Protein AF-A0A938P3T8-F1 (afdb_monomer)

Sequence (151 aa):
MSRTEAELLAEFNAGHASEERAVLARALLAEALWEAPCACCGRTAFAAERAAGWSRFECPECHGVTWVGRHDGALAVLSGSRRRELLREARRRAWYCPEHDGTRVRVVAVESDPLDPSAAVVRYVCRRSRGWFRSARAHTGVIRVSLLAME

Foldseek 3Di:
DDDDPVVVVVVLVVPPDDPVRVVVVVVVQVVQWDWDAQPPPRDTDIWGDDPAFWTWDQDPPPRWIWIWGDDPNDIDIDTPVLLVVLQVVVVVDFDADPVDPPFTWAWPDWAADPRDSQKIKTKTWTWDDPDDDDTDTPDIDIDIDGSVVVD

Radius of gyration: 21.53 Å; Cα contacts (8 Å, |Δi|>4): 235; chains: 1; bounding box: 56×25×55 Å

Secondary structure (DSSP, 8-state):
-PPPHHHHHHHHHTT---HHHHHHHHHHHHHHEEEEE-TTT--EEEEE--SSSEEEEE-TTT--EEEEEEETTEEEEEEHHHHHHHHHHHHHS--EETTEEEEE-EEEEEEE-SS-TTEEEEEEEEEEE-STT-EEEEEEEEEEEESGGG-

Mean predicted aligned error: 11.59 Å

Structure (mmCIF, N/CA/C/O backbone):
data_AF-A0A938P3T8-F1
#
_entry.id   AF-A0A938P3T8-F1
#
loop_
_atom_site.group_PDB
_atom_site.id
_atom_site.type_symbol
_atom_site.label_atom_id
_atom_site.label_alt_id
_atom_site.label_comp_id
_atom_site.label_asym_id
_atom_site.label_entity_id
_atom_site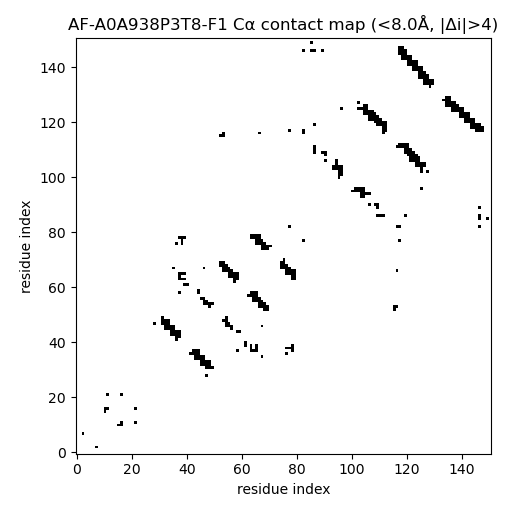.label_seq_id
_atom_site.pdbx_PDB_ins_code
_atom_site.Cartn_x
_atom_site.Cartn_y
_atom_site.Cartn_z
_atom_site.occupancy
_atom_site.B_iso_or_equiv
_atom_site.auth_seq_id
_atom_site.auth_comp_id
_atom_site.auth_asym_id
_atom_site.auth_atom_id
_atom_site.pdbx_PDB_model_num
ATOM 1 N N . MET A 1 1 ? 36.338 -12.383 0.473 1.00 39.03 1 MET A N 1
ATOM 2 C CA . MET A 1 1 ? 35.528 -11.217 0.884 1.00 39.03 1 MET A CA 1
ATOM 3 C C . MET A 1 1 ? 34.710 -10.787 -0.319 1.00 39.03 1 MET A C 1
ATOM 5 O O . MET A 1 1 ? 35.294 -10.359 -1.304 1.00 39.03 1 MET A O 1
ATOM 9 N N . SER A 1 2 ? 33.402 -11.043 -0.297 1.00 50.25 2 SER A N 1
ATOM 10 C CA . SER A 1 2 ? 32.494 -10.751 -1.409 1.00 50.25 2 SER A CA 1
ATOM 11 C C . SER A 1 2 ? 32.313 -9.242 -1.551 1.00 50.25 2 SER A C 1
ATOM 13 O O . SER A 1 2 ? 31.837 -8.598 -0.615 1.00 50.25 2 SER A O 1
ATOM 15 N N . ARG A 1 3 ? 32.685 -8.697 -2.714 1.00 51.88 3 ARG A N 1
ATOM 16 C CA . ARG A 1 3 ? 32.259 -7.356 -3.135 1.00 51.88 3 ARG A CA 1
ATOM 17 C C . ARG A 1 3 ? 30.739 -7.285 -3.073 1.00 51.88 3 ARG A C 1
ATOM 19 O O . ARG A 1 3 ? 30.057 -8.230 -3.470 1.00 51.88 3 ARG A O 1
ATOM 26 N N . THR A 1 4 ? 30.225 -6.192 -2.533 1.00 66.62 4 THR A N 1
ATOM 27 C CA . THR A 1 4 ? 28.779 -6.004 -2.380 1.00 66.62 4 THR A CA 1
ATOM 28 C C . THR A 1 4 ? 28.163 -5.634 -3.732 1.00 66.62 4 THR A C 1
ATOM 30 O O . THR A 1 4 ? 28.768 -4.892 -4.500 1.00 66.62 4 THR A O 1
ATOM 33 N N . GLU A 1 5 ? 26.959 -6.126 -4.047 1.00 54.19 5 GLU A N 1
ATOM 34 C CA . GLU A 1 5 ? 26.221 -5.788 -5.287 1.00 54.19 5 GLU A CA 1
ATOM 35 C C . GLU A 1 5 ? 26.162 -4.275 -5.561 1.00 54.19 5 GLU A C 1
ATOM 37 O O . GLU A 1 5 ? 26.148 -3.846 -6.713 1.00 54.19 5 GLU A O 1
ATOM 42 N N . ALA A 1 6 ? 26.169 -3.457 -4.504 1.00 56.00 6 ALA A N 1
ATOM 43 C CA . ALA A 1 6 ? 26.189 -2.003 -4.595 1.00 56.00 6 ALA A CA 1
ATOM 44 C C . ALA A 1 6 ? 27.474 -1.450 -5.244 1.00 56.00 6 ALA A C 1
ATOM 46 O O . ALA A 1 6 ? 27.399 -0.501 -6.022 1.00 56.00 6 ALA A O 1
ATOM 47 N N . GLU A 1 7 ? 28.637 -2.049 -4.970 1.00 59.03 7 GLU A N 1
ATOM 48 C CA . GLU A 1 7 ? 29.919 -1.654 -5.574 1.00 59.03 7 GLU A CA 1
ATOM 49 C C . GLU A 1 7 ? 29.975 -2.026 -7.059 1.00 59.03 7 GLU A C 1
ATOM 51 O O . GLU A 1 7 ? 30.479 -1.252 -7.871 1.00 59.03 7 GLU A O 1
ATOM 56 N N . LEU A 1 8 ? 29.394 -3.170 -7.433 1.00 57.62 8 LEU A N 1
ATOM 57 C CA . LEU A 1 8 ? 29.301 -3.598 -8.832 1.00 57.62 8 LEU A CA 1
ATOM 58 C C . LEU A 1 8 ? 28.360 -2.694 -9.642 1.00 57.62 8 LEU A C 1
ATOM 60 O O . LEU A 1 8 ? 28.680 -2.340 -10.777 1.00 57.62 8 LEU A O 1
ATOM 64 N N . LEU A 1 9 ? 27.244 -2.253 -9.050 1.00 55.00 9 LEU A N 1
ATOM 65 C CA . LEU A 1 9 ? 26.354 -1.266 -9.673 1.00 55.00 9 LEU A CA 1
ATOM 66 C C . LEU A 1 9 ? 27.046 0.097 -9.867 1.00 55.00 9 LEU A C 1
ATOM 68 O O . LEU A 1 9 ? 26.815 0.770 -10.871 1.00 55.00 9 LEU A O 1
ATOM 72 N N . ALA A 1 10 ? 27.897 0.509 -8.921 1.00 57.28 10 ALA A N 1
ATOM 73 C CA . ALA A 1 10 ? 28.646 1.762 -9.002 1.00 57.28 10 ALA A CA 1
ATOM 74 C C . ALA A 1 10 ? 29.762 1.717 -10.065 1.00 57.28 10 ALA A C 1
ATOM 76 O O . ALA A 1 10 ? 29.891 2.663 -10.840 1.00 57.28 10 ALA A O 1
ATOM 77 N N . GLU A 1 11 ? 30.521 0.617 -10.162 1.00 54.38 11 GLU A N 1
ATOM 78 C CA . GLU A 1 11 ? 31.550 0.426 -11.203 1.00 54.38 11 GLU A CA 1
ATOM 79 C C . GLU A 1 11 ? 30.948 0.347 -12.618 1.00 54.38 11 GLU A C 1
ATO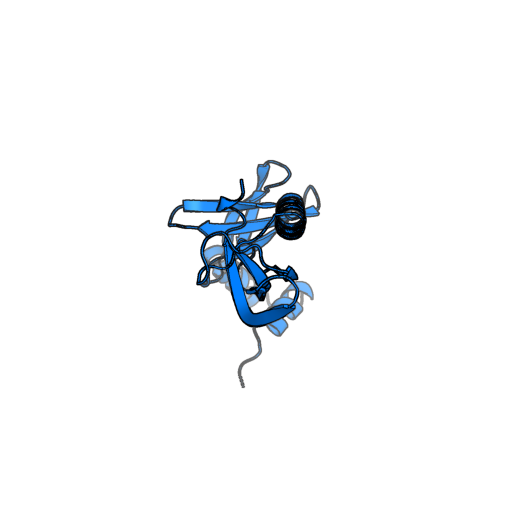M 81 O O . GLU A 1 11 ? 31.531 0.879 -13.565 1.00 54.38 11 GLU A O 1
ATOM 86 N N . PHE A 1 12 ? 29.763 -0.257 -12.767 1.00 51.94 12 PHE A N 1
ATOM 87 C CA . PHE A 1 12 ? 29.026 -0.294 -14.035 1.00 51.94 12 PHE A CA 1
ATOM 88 C C . PHE A 1 12 ? 28.609 1.110 -14.498 1.00 51.94 12 PHE A C 1
ATOM 90 O O . 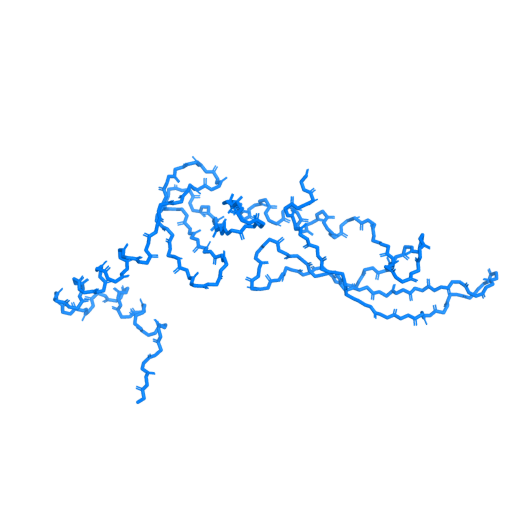PHE A 1 12 ? 28.816 1.468 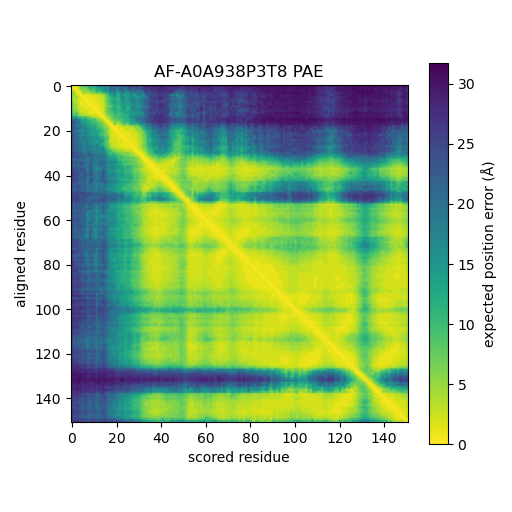-15.657 1.00 51.94 12 PHE A O 1
ATOM 97 N N . ASN A 1 13 ? 28.109 1.940 -13.578 1.00 53.22 13 ASN A N 1
ATOM 98 C CA . ASN A 1 13 ? 27.767 3.335 -13.866 1.00 53.22 13 ASN A CA 1
ATOM 99 C C . ASN A 1 13 ? 29.007 4.219 -14.115 1.00 53.22 13 ASN A C 1
ATOM 101 O O . ASN A 1 13 ? 28.897 5.244 -14.784 1.00 53.22 13 ASN A O 1
ATOM 105 N N . ALA A 1 14 ? 30.184 3.822 -13.614 1.00 57.25 14 ALA A N 1
ATOM 106 C CA . ALA A 1 14 ? 31.458 4.524 -13.800 1.00 57.25 14 ALA A CA 1
ATOM 107 C C . ALA A 1 14 ? 32.213 4.144 -15.096 1.00 57.25 14 ALA A C 1
ATOM 109 O O . ALA A 1 14 ? 33.287 4.684 -15.365 1.00 57.25 14 ALA A O 1
ATOM 110 N N . GLY A 1 15 ? 31.683 3.231 -15.920 1.00 49.28 15 GLY A N 1
ATOM 111 C CA . GLY A 1 15 ? 32.189 2.968 -17.275 1.00 49.28 15 GLY A CA 1
ATOM 112 C C . GLY A 1 15 ? 33.572 2.303 -17.367 1.00 49.28 15 GLY A C 1
ATOM 113 O O . GLY A 1 15 ? 34.219 2.420 -18.400 1.00 49.28 15 GLY A O 1
ATOM 114 N N . HIS A 1 16 ? 34.045 1.624 -16.314 1.00 50.88 16 HIS A N 1
ATOM 115 C CA . HIS A 1 16 ? 35.398 1.030 -16.253 1.00 50.88 16 HIS A CA 1
ATOM 116 C C . HIS A 1 16 ? 35.429 -0.511 -16.357 1.00 50.88 16 HIS A C 1
ATOM 118 O O . HIS A 1 16 ? 36.430 -1.146 -16.020 1.00 50.88 16 HIS A O 1
ATOM 124 N N . ALA A 1 17 ? 34.352 -1.152 -16.818 1.00 54.84 17 ALA A N 1
ATOM 125 C CA . ALA A 1 17 ? 34.339 -2.602 -17.023 1.00 54.84 17 ALA A CA 1
ATOM 126 C C . ALA A 1 17 ? 35.006 -2.985 -18.359 1.00 54.84 17 ALA A C 1
ATOM 128 O O . ALA A 1 17 ? 34.687 -2.406 -19.395 1.00 54.84 17 ALA A O 1
ATOM 129 N N . SER A 1 18 ? 35.896 -3.989 -18.347 1.00 66.19 18 SER A N 1
ATOM 130 C CA . SER A 1 18 ? 36.387 -4.624 -19.579 1.00 66.19 18 SER A CA 1
ATOM 131 C C . SER A 1 18 ? 35.209 -5.135 -20.413 1.00 66.19 18 SER A C 1
ATOM 133 O O . SER A 1 18 ? 34.194 -5.558 -19.859 1.00 66.19 18 SER A O 1
ATOM 135 N N . GLU A 1 19 ? 35.333 -5.101 -21.738 1.00 61.19 19 GLU A N 1
ATOM 136 C CA . GLU A 1 19 ? 34.243 -5.399 -22.678 1.00 61.19 19 GLU A CA 1
ATOM 137 C C . GLU A 1 19 ? 33.564 -6.753 -22.392 1.00 61.19 19 GLU A C 1
ATOM 139 O O . GLU A 1 19 ? 32.340 -6.826 -22.332 1.00 61.19 19 GLU A O 1
ATOM 144 N N . GLU A 1 20 ? 34.330 -7.792 -22.045 1.00 54.25 20 GLU A N 1
ATOM 145 C CA . GLU A 1 20 ? 33.795 -9.100 -21.626 1.00 54.25 20 GLU A CA 1
ATOM 146 C C . GLU A 1 20 ? 32.992 -9.056 -20.316 1.00 54.25 20 GLU A C 1
ATOM 148 O O . GLU A 1 20 ? 31.966 -9.726 -20.194 1.00 54.25 20 GLU A O 1
ATOM 153 N N . ARG A 1 21 ? 33.404 -8.246 -19.330 1.00 58.19 21 ARG A N 1
ATOM 154 C CA . ARG A 1 21 ? 32.642 -8.061 -18.082 1.00 58.19 21 ARG A CA 1
ATOM 155 C C . ARG A 1 21 ? 31.377 -7.254 -18.321 1.00 58.19 21 ARG A C 1
ATOM 157 O O . ARG A 1 21 ? 30.363 -7.542 -17.696 1.00 58.19 21 ARG A O 1
ATOM 164 N N . ALA A 1 22 ? 31.416 -6.280 -19.228 1.00 56.69 22 ALA A N 1
ATOM 165 C CA . ALA A 1 22 ? 30.232 -5.539 -19.639 1.00 56.69 22 ALA A CA 1
ATOM 166 C C . ALA A 1 22 ? 29.241 -6.442 -20.390 1.00 56.69 22 ALA A C 1
ATOM 168 O O . ALA A 1 22 ? 28.041 -6.339 -20.156 1.00 56.69 22 ALA A O 1
ATOM 169 N N . VAL A 1 23 ? 29.722 -7.357 -21.237 1.00 62.78 23 VAL A N 1
ATOM 170 C CA . VAL A 1 23 ? 28.889 -8.345 -21.942 1.00 62.78 23 VAL A CA 1
ATOM 171 C C . VAL A 1 23 ? 28.281 -9.356 -20.969 1.00 62.78 23 VAL A C 1
ATOM 173 O O . VAL A 1 23 ? 27.074 -9.574 -21.014 1.00 62.78 23 VAL A O 1
ATOM 176 N N . LEU A 1 24 ? 29.065 -9.913 -20.041 1.00 59.25 24 LEU A N 1
ATOM 177 C CA . LEU A 1 24 ? 28.552 -10.844 -19.031 1.00 59.25 24 LEU A CA 1
ATOM 178 C C . LEU A 1 24 ? 27.576 -10.154 -18.065 1.00 59.25 24 LEU A C 1
ATOM 180 O O . LEU A 1 24 ? 26.522 -10.702 -17.765 1.00 59.25 24 LEU A O 1
ATOM 184 N N . ALA A 1 25 ? 27.877 -8.928 -17.625 1.00 58.25 25 ALA A N 1
ATOM 185 C CA . ALA A 1 25 ? 26.961 -8.134 -16.809 1.00 58.25 25 ALA A CA 1
ATOM 186 C C . ALA A 1 25 ? 25.672 -7.798 -17.571 1.00 58.25 25 ALA A C 1
ATOM 188 O O . ALA A 1 25 ? 24.600 -7.866 -16.986 1.00 58.25 25 ALA A O 1
ATOM 189 N N . ARG A 1 26 ? 25.748 -7.490 -18.874 1.00 57.94 26 ARG A N 1
ATOM 190 C CA . ARG A 1 26 ? 24.568 -7.294 -19.731 1.00 57.94 26 ARG A CA 1
ATOM 191 C C . ARG A 1 26 ? 23.755 -8.571 -19.894 1.00 57.94 26 ARG A C 1
ATOM 193 O O . ARG A 1 26 ? 22.540 -8.475 -19.869 1.00 57.94 26 ARG A O 1
ATOM 200 N N . ALA A 1 27 ? 24.392 -9.731 -20.038 1.00 55.97 27 ALA A N 1
ATOM 201 C CA . ALA A 1 27 ? 23.700 -11.015 -20.144 1.00 55.97 27 ALA A CA 1
ATOM 202 C C . ALA A 1 27 ? 22.989 -11.380 -18.830 1.00 55.97 27 ALA A C 1
ATOM 204 O O . ALA A 1 27 ? 21.804 -11.693 -18.840 1.00 55.97 27 ALA A O 1
ATOM 205 N N . LEU A 1 28 ? 23.673 -11.229 -17.692 1.00 59.31 28 LEU A N 1
ATOM 206 C CA . LEU A 1 28 ? 23.093 -11.459 -16.364 1.00 59.31 28 LEU A CA 1
ATOM 207 C C . LEU A 1 28 ? 21.994 -10.442 -16.024 1.00 59.31 28 LEU A C 1
ATOM 209 O O . LEU A 1 28 ? 20.992 -10.797 -15.412 1.00 59.31 28 LEU A O 1
ATOM 213 N N . LEU A 1 29 ? 22.151 -9.182 -16.443 1.00 60.44 29 LEU A N 1
ATOM 214 C CA . LEU A 1 29 ? 21.089 -8.182 -16.349 1.00 60.44 29 LEU A CA 1
ATOM 215 C C . LEU A 1 29 ? 19.928 -8.537 -17.276 1.00 60.44 29 LEU A C 1
ATOM 217 O O . LEU A 1 29 ? 18.796 -8.445 -16.841 1.00 60.44 29 LEU A O 1
ATOM 221 N N . ALA A 1 30 ? 20.166 -8.968 -18.513 1.00 56.75 30 ALA A N 1
ATOM 222 C CA . ALA A 1 30 ? 19.103 -9.326 -19.451 1.00 56.75 30 ALA A CA 1
ATOM 223 C C . ALA A 1 30 ? 18.251 -10.503 -18.949 1.00 56.75 30 ALA A C 1
ATOM 225 O O . ALA A 1 30 ? 17.040 -10.473 -19.121 1.00 56.75 30 ALA A O 1
ATOM 226 N N . GLU A 1 31 ? 18.852 -11.489 -18.277 1.00 55.28 31 GLU A N 1
ATOM 227 C CA . GLU A 1 31 ? 18.108 -12.574 -17.620 1.00 55.28 31 GLU A CA 1
ATOM 228 C C . GLU A 1 31 ? 17.345 -12.110 -16.368 1.00 55.28 31 GLU A C 1
ATOM 230 O O . GLU A 1 31 ? 16.338 -12.709 -16.002 1.00 55.28 31 GLU A O 1
ATOM 235 N N . ALA A 1 32 ? 17.796 -11.030 -15.724 1.00 63.28 32 ALA A N 1
ATOM 236 C CA . ALA A 1 32 ? 17.153 -10.439 -14.554 1.00 63.28 32 ALA A CA 1
ATOM 237 C C . ALA A 1 32 ? 16.195 -9.284 -14.895 1.00 63.28 32 ALA A C 1
ATOM 239 O O . ALA A 1 32 ? 15.546 -8.749 -13.999 1.00 63.28 32 ALA A O 1
ATOM 240 N N . LEU A 1 33 ? 16.122 -8.844 -16.153 1.00 68.94 33 LEU A N 1
ATOM 241 C CA . LEU A 1 33 ? 15.313 -7.713 -16.593 1.00 68.94 33 LEU A CA 1
ATOM 242 C C . LEU A 1 33 ? 14.066 -8.223 -17.303 1.00 68.94 33 LEU A C 1
ATOM 244 O O . LEU A 1 33 ? 14.128 -9.060 -18.196 1.00 68.94 33 LEU A O 1
ATOM 248 N N . TRP A 1 34 ? 12.925 -7.650 -16.956 1.00 71.12 34 TRP A N 1
ATOM 249 C CA . TRP A 1 34 ? 11.663 -7.924 -17.622 1.00 71.12 34 TRP A CA 1
ATOM 250 C C . TRP A 1 34 ? 10.966 -6.621 -17.984 1.00 71.12 34 TRP A C 1
ATOM 252 O O . TRP A 1 34 ? 11.182 -5.569 -17.377 1.00 71.12 34 TRP A O 1
ATOM 262 N N . GLU A 1 35 ? 10.141 -6.691 -19.018 1.00 76.69 35 GLU A N 1
ATOM 263 C CA . GLU A 1 35 ? 9.385 -5.554 -19.517 1.00 76.69 35 GLU A CA 1
ATOM 264 C C . GLU A 1 35 ? 8.168 -5.279 -18.636 1.00 76.69 35 GLU A C 1
ATOM 266 O O . GLU A 1 35 ? 7.284 -6.122 -18.484 1.00 76.69 35 GLU A O 1
ATOM 271 N N . ALA A 1 36 ? 8.104 -4.071 -18.082 1.00 78.75 36 ALA A N 1
ATOM 272 C CA . ALA A 1 36 ? 7.007 -3.637 -17.236 1.00 78.75 36 ALA A CA 1
ATOM 273 C C . ALA A 1 36 ? 6.466 -2.269 -17.689 1.00 78.75 36 ALA A C 1
ATOM 275 O O . ALA A 1 36 ? 7.243 -1.373 -18.035 1.00 78.75 36 ALA A O 1
ATOM 276 N N . PRO A 1 37 ? 5.138 -2.054 -17.677 1.00 85.38 37 PRO A N 1
ATOM 277 C CA . PRO A 1 37 ? 4.567 -0.770 -18.059 1.00 85.38 37 PRO A CA 1
ATOM 278 C C . PRO A 1 37 ? 4.829 0.290 -16.982 1.00 85.38 37 PRO A C 1
ATOM 280 O O . PRO A 1 37 ? 4.668 0.054 -15.783 1.00 85.38 37 PRO A O 1
ATOM 283 N N . CYS A 1 38 ? 5.181 1.504 -17.402 1.00 88.00 38 CYS A N 1
ATOM 284 C CA . CYS A 1 38 ? 5.201 2.666 -16.524 1.00 88.00 38 CYS A CA 1
ATOM 285 C C . CYS A 1 38 ? 3.778 2.994 -16.061 1.00 88.00 38 CYS A C 1
ATOM 287 O O . CYS A 1 38 ? 2.913 3.313 -16.875 1.00 88.00 38 CYS A O 1
ATOM 289 N N . ALA A 1 39 ? 3.555 3.039 -14.748 1.00 90.38 39 ALA A N 1
ATOM 290 C CA . ALA A 1 39 ? 2.246 3.365 -14.182 1.00 90.38 39 ALA A CA 1
ATOM 291 C C . ALA A 1 39 ? 1.797 4.817 -14.439 1.00 90.38 39 ALA A C 1
ATOM 293 O O . ALA A 1 39 ? 0.642 5.155 -14.201 1.00 90.38 39 ALA A O 1
ATOM 294 N N . CYS A 1 40 ? 2.710 5.698 -14.864 1.00 88.00 40 CYS A N 1
ATOM 295 C CA . CYS A 1 40 ? 2.405 7.102 -15.142 1.00 88.00 40 CYS A CA 1
ATOM 296 C C . CYS A 1 40 ? 2.034 7.358 -16.608 1.00 88.00 40 CYS A C 1
ATOM 298 O O . CYS A 1 40 ? 1.114 8.127 -16.860 1.00 88.00 40 CYS A O 1
ATOM 300 N N . CYS A 1 41 ? 2.755 6.764 -17.566 1.00 89.44 41 CYS A N 1
ATOM 301 C CA . CYS A 1 41 ? 2.572 7.059 -18.995 1.00 89.44 41 CYS A CA 1
ATOM 302 C C . CYS A 1 41 ? 2.293 5.832 -19.874 1.00 89.44 41 CYS A C 1
ATOM 304 O O . CYS A 1 41 ? 2.184 5.975 -21.087 1.00 89.44 41 CYS A O 1
ATOM 306 N N . GLY A 1 42 ? 2.216 4.629 -19.298 1.00 86.19 42 GLY A N 1
ATOM 307 C CA . GLY A 1 42 ? 1.924 3.383 -20.013 1.00 86.19 42 GLY A CA 1
ATOM 308 C C . GLY A 1 42 ? 3.071 2.826 -20.859 1.00 86.19 42 GLY A C 1
ATOM 309 O O . GLY A 1 42 ? 3.013 1.667 -21.254 1.00 86.19 42 GLY A O 1
ATOM 310 N N . ARG A 1 43 ? 4.132 3.604 -21.113 1.00 85.31 43 ARG A N 1
ATOM 311 C CA . ARG A 1 43 ? 5.303 3.131 -21.865 1.00 85.31 43 ARG A CA 1
ATOM 312 C C . ARG A 1 43 ? 6.050 2.045 -21.107 1.00 85.31 43 ARG A C 1
ATOM 314 O O . ARG A 1 43 ? 6.270 2.165 -19.902 1.00 85.31 43 ARG A O 1
ATOM 321 N N . THR A 1 44 ? 6.456 1.015 -21.832 1.00 79.06 44 THR A N 1
ATOM 322 C CA . THR A 1 44 ? 7.230 -0.100 -21.298 1.00 79.06 44 THR A CA 1
ATOM 323 C C . THR A 1 44 ? 8.641 0.355 -2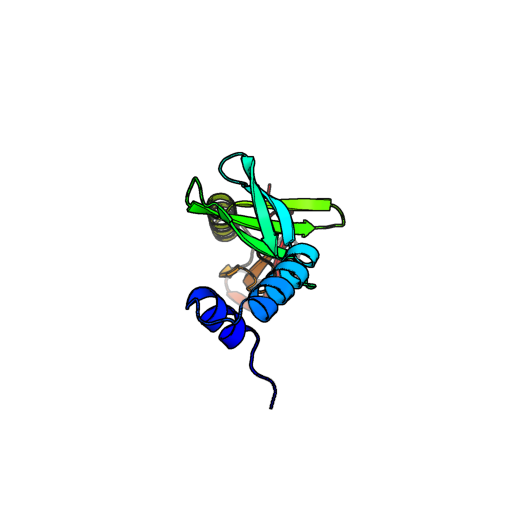0.942 1.00 79.06 44 THR A C 1
ATOM 325 O O . THR A 1 44 ? 9.274 1.100 -21.689 1.00 79.06 44 THR A O 1
ATOM 328 N N . ALA A 1 45 ? 9.132 -0.088 -19.793 1.00 71.81 45 ALA A N 1
ATOM 329 C CA . ALA A 1 45 ? 10.523 0.038 -19.394 1.00 71.81 45 ALA A CA 1
ATOM 330 C C . ALA A 1 45 ? 10.997 -1.295 -18.810 1.00 71.81 45 ALA A C 1
ATOM 332 O O . ALA A 1 45 ? 10.191 -2.119 -18.379 1.00 71.81 45 ALA A O 1
ATOM 333 N N . PHE A 1 46 ? 12.309 -1.500 -18.780 1.00 69.25 46 PHE A N 1
ATOM 334 C CA . PHE A 1 46 ? 12.882 -2.692 -18.168 1.00 69.25 46 PHE A CA 1
ATOM 335 C C . PHE A 1 46 ? 12.981 -2.511 -16.652 1.00 69.25 46 PHE A C 1
ATOM 337 O O . PHE A 1 46 ? 13.559 -1.537 -16.163 1.00 69.25 46 PHE A O 1
ATOM 344 N N . ALA A 1 47 ? 12.418 -3.457 -15.908 1.00 68.81 47 ALA A N 1
ATOM 345 C CA . ALA A 1 47 ? 12.542 -3.557 -14.464 1.00 68.81 47 ALA A CA 1
ATOM 346 C C . ALA A 1 47 ? 13.430 -4.756 -14.123 1.00 68.81 47 ALA A C 1
ATOM 348 O O . ALA A 1 47 ? 13.277 -5.824 -14.705 1.00 68.81 47 ALA A O 1
ATOM 349 N N . ALA A 1 48 ? 14.354 -4.596 -13.174 1.00 66.19 48 ALA A N 1
ATOM 350 C CA . ALA A 1 48 ? 15.132 -5.725 -12.673 1.00 66.19 48 ALA A CA 1
ATOM 351 C C . ALA A 1 48 ? 14.273 -6.516 -11.683 1.00 66.19 48 ALA A C 1
ATOM 353 O O . ALA A 1 48 ? 13.857 -5.966 -10.659 1.00 66.19 48 ALA A O 1
ATOM 354 N N . GLU A 1 49 ? 13.977 -7.777 -11.980 1.00 61.06 49 GLU A N 1
ATOM 355 C CA . GLU A 1 49 ? 13.370 -8.715 -11.047 1.00 61.06 49 GLU A CA 1
ATOM 356 C C . GLU A 1 49 ? 14.342 -8.930 -9.888 1.00 61.06 49 GLU A C 1
ATOM 358 O O . GLU A 1 49 ? 15.423 -9.496 -10.035 1.00 61.06 49 GLU A O 1
ATOM 363 N N . ARG A 1 50 ? 13.968 -8.452 -8.700 1.00 56.69 50 ARG A N 1
ATOM 364 C CA . ARG A 1 50 ? 14.557 -8.989 -7.477 1.00 56.69 50 ARG A CA 1
ATOM 365 C C . ARG A 1 50 ? 13.730 -10.197 -7.089 1.00 56.69 50 ARG A C 1
ATOM 367 O O . ARG A 1 50 ? 12.506 -10.111 -7.082 1.00 56.69 50 ARG A O 1
ATOM 374 N N . ALA A 1 51 ? 14.395 -11.261 -6.654 1.00 52.75 51 ALA A N 1
ATOM 375 C CA . ALA A 1 51 ? 13.799 -12.498 -6.140 1.00 52.75 51 ALA A CA 1
ATOM 376 C C . ALA A 1 51 ? 12.836 -12.320 -4.932 1.00 52.75 51 ALA A C 1
ATOM 378 O O . ALA A 1 51 ? 12.419 -13.300 -4.323 1.00 52.75 51 ALA A O 1
ATOM 379 N N . ALA A 1 52 ? 12.472 -11.087 -4.560 1.00 56.09 52 ALA A N 1
ATOM 380 C CA . ALA A 1 52 ? 11.600 -10.753 -3.445 1.00 56.09 52 ALA A CA 1
ATOM 381 C C . ALA A 1 52 ? 10.573 -9.667 -3.834 1.00 56.09 52 ALA A C 1
ATOM 383 O O . ALA A 1 52 ? 10.715 -8.492 -3.499 1.00 56.09 52 ALA A O 1
ATOM 384 N N . GLY A 1 53 ? 9.505 -10.080 -4.520 1.00 74.25 53 GLY A N 1
ATOM 385 C CA . GLY A 1 53 ? 8.194 -9.419 -4.482 1.00 74.25 53 GLY A CA 1
ATOM 386 C C . GLY A 1 53 ? 7.990 -8.220 -5.410 1.00 74.25 53 GLY A C 1
ATOM 387 O O . GLY A 1 53 ? 7.098 -8.270 -6.255 1.00 74.25 53 GLY A O 1
ATOM 388 N N . TRP A 1 54 ? 8.774 -7.150 -5.246 1.00 83.25 54 TRP A N 1
ATOM 389 C CA . TRP A 1 54 ? 8.560 -5.875 -5.939 1.00 83.25 54 TRP A CA 1
ATOM 390 C C . TRP A 1 54 ? 9.847 -5.277 -6.511 1.00 83.25 54 TRP A C 1
ATOM 392 O O . TRP A 1 54 ? 10.856 -5.114 -5.824 1.00 83.25 54 TRP A O 1
ATOM 402 N N . SER A 1 55 ? 9.756 -4.829 -7.756 1.00 84.25 55 SER A N 1
ATOM 403 C CA . SER A 1 55 ? 10.781 -4.094 -8.487 1.00 84.25 55 SER A CA 1
ATOM 404 C C . SER A 1 55 ? 10.405 -2.621 -8.584 1.00 84.25 55 SER A C 1
ATOM 406 O O . SER A 1 55 ? 9.263 -2.274 -8.874 1.00 84.25 55 SER A O 1
ATOM 408 N N . ARG A 1 56 ? 11.373 -1.730 -8.358 1.00 86.56 56 ARG A N 1
ATOM 409 C CA . ARG A 1 56 ? 11.210 -0.279 -8.518 1.00 86.56 56 ARG A CA 1
ATOM 410 C C . ARG A 1 56 ? 12.037 0.188 -9.704 1.00 86.56 56 ARG A C 1
ATOM 412 O O . ARG A 1 56 ? 13.238 -0.059 -9.727 1.00 86.56 56 ARG A O 1
ATOM 419 N N . PHE A 1 57 ? 11.433 0.957 -10.601 1.00 85.62 57 PHE A N 1
ATOM 420 C CA . PHE A 1 57 ? 12.160 1.671 -11.645 1.00 85.62 57 PHE A CA 1
ATOM 421 C C . PHE A 1 57 ? 11.664 3.112 -11.780 1.00 85.62 57 PHE A C 1
ATOM 423 O O . PHE A 1 57 ? 10.567 3.468 -11.341 1.00 85.62 57 PHE A O 1
ATOM 430 N N . GLU A 1 58 ? 12.503 3.957 -12.365 1.00 87.31 58 GLU A N 1
ATOM 431 C CA . GLU A 1 58 ? 12.138 5.305 -12.782 1.00 87.31 58 GLU A CA 1
ATOM 432 C C . GLU A 1 58 ? 12.005 5.313 -14.302 1.00 87.31 58 GLU A C 1
ATOM 434 O O . GLU A 1 58 ? 12.897 4.849 -15.008 1.00 87.31 58 GLU A O 1
ATOM 439 N N . CYS A 1 59 ? 10.864 5.774 -14.811 1.00 85.31 59 CYS A N 1
ATOM 440 C CA . CYS A 1 59 ? 10.635 5.822 -16.248 1.00 85.31 59 CYS A CA 1
ATOM 441 C C . CYS A 1 59 ? 11.564 6.866 -16.889 1.00 85.31 59 CYS A C 1
ATOM 443 O O . CYS A 1 59 ? 11.498 8.025 -16.480 1.00 85.31 59 CYS A O 1
ATOM 445 N N . PRO A 1 60 ? 12.362 6.514 -17.912 1.00 84.25 60 PRO A N 1
ATOM 446 C CA . PRO A 1 60 ? 13.286 7.459 -18.547 1.00 84.25 60 PRO A CA 1
ATOM 447 C C . PRO A 1 60 ? 12.566 8.607 -19.267 1.00 84.25 60 PRO A C 1
ATOM 449 O O . PRO A 1 60 ? 13.142 9.665 -19.471 1.00 84.25 60 PRO A O 1
ATOM 452 N N . GLU A 1 61 ? 11.300 8.407 -19.627 1.00 86.88 61 GLU A N 1
ATOM 453 C CA . GLU A 1 61 ? 10.542 9.358 -20.434 1.00 86.88 61 GLU A CA 1
ATOM 454 C C . GLU A 1 61 ? 9.796 10.413 -19.614 1.00 86.88 61 GLU A C 1
ATOM 456 O O . GLU A 1 61 ? 9.678 11.565 -20.018 1.00 86.88 61 GLU A O 1
ATOM 461 N N . CYS A 1 62 ? 9.206 10.010 -18.486 1.00 89.38 62 CYS A N 1
ATOM 462 C CA . CYS A 1 62 ? 8.391 10.902 -17.656 1.00 89.38 62 CYS A CA 1
ATOM 463 C C . CYS A 1 62 ? 8.934 11.060 -16.234 1.00 89.38 62 CYS A C 1
ATOM 465 O O . CYS A 1 62 ? 8.271 11.682 -15.404 1.00 89.38 62 CYS A O 1
ATOM 467 N N . HIS A 1 63 ? 10.076 10.435 -15.924 1.00 89.06 63 HIS A N 1
ATOM 468 C CA . HIS A 1 63 ? 10.713 10.412 -14.600 1.00 89.06 63 HIS A CA 1
ATOM 469 C C . HIS A 1 63 ? 9.785 9.922 -13.472 1.00 89.06 63 HIS A C 1
ATOM 471 O O . HIS A 1 63 ? 9.975 10.177 -12.281 1.00 89.06 63 HIS A O 1
ATOM 477 N N . GLY A 1 64 ? 8.730 9.198 -13.852 1.00 89.19 64 GLY A N 1
ATOM 478 C CA . GLY A 1 64 ? 7.747 8.640 -12.941 1.00 89.19 64 GLY A CA 1
ATOM 479 C C . GLY A 1 64 ? 8.293 7.382 -12.283 1.00 89.19 64 GLY A C 1
ATOM 480 O O . GLY A 1 64 ? 8.680 6.435 -12.968 1.00 89.19 64 GLY A O 1
ATOM 481 N N . VAL A 1 65 ? 8.282 7.347 -10.952 1.00 90.19 65 VAL A N 1
ATOM 482 C CA . VAL A 1 65 ? 8.646 6.139 -10.204 1.00 90.19 65 VAL A CA 1
ATOM 483 C C . VAL A 1 65 ? 7.492 5.144 -10.255 1.00 90.19 65 VAL A C 1
ATOM 485 O O . VAL A 1 65 ? 6.363 5.479 -9.882 1.00 90.19 65 VAL A O 1
ATOM 488 N N . THR A 1 66 ? 7.799 3.922 -10.675 1.00 90.44 66 THR A N 1
ATOM 489 C CA . THR A 1 66 ? 6.864 2.802 -10.766 1.00 90.44 66 THR A CA 1
ATOM 490 C C . THR A 1 66 ? 7.385 1.634 -9.934 1.00 90.44 66 THR A C 1
ATOM 492 O O . THR A 1 66 ? 8.577 1.325 -9.956 1.00 90.44 66 THR A O 1
ATOM 495 N N . TRP A 1 67 ? 6.484 1.003 -9.186 1.00 90.31 67 TRP A N 1
ATOM 496 C CA . TRP A 1 67 ? 6.710 -0.274 -8.526 1.00 90.31 67 TRP A CA 1
ATOM 497 C C . TRP A 1 67 ? 5.898 -1.325 -9.255 1.00 90.31 67 TRP A C 1
ATOM 499 O O . TRP A 1 67 ? 4.714 -1.111 -9.516 1.00 90.31 67 TRP A O 1
ATOM 509 N N . VAL A 1 68 ? 6.526 -2.447 -9.571 1.00 87.19 68 VAL A N 1
ATOM 510 C CA . VAL A 1 68 ? 5.853 -3.570 -10.209 1.00 87.19 68 VAL A CA 1
ATOM 511 C C . VAL A 1 68 ? 6.235 -4.845 -9.498 1.00 87.19 68 VAL A C 1
ATOM 513 O O . VAL A 1 68 ? 7.393 -5.041 -9.148 1.00 87.19 68 VAL A O 1
ATOM 516 N N . GLY A 1 69 ? 5.255 -5.686 -9.235 1.00 84.38 69 GLY A N 1
ATOM 517 C CA . GLY A 1 69 ? 5.449 -6.909 -8.482 1.00 84.38 69 GLY A CA 1
ATOM 518 C C . GLY A 1 6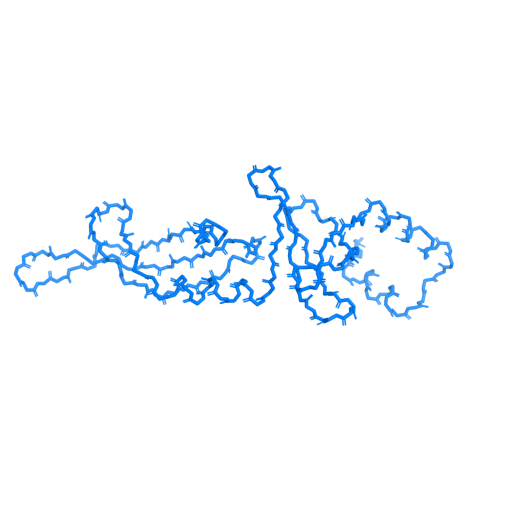9 ? 4.276 -7.845 -8.665 1.00 84.38 69 GLY A C 1
ATOM 519 O O . GLY A 1 69 ? 3.396 -7.603 -9.495 1.00 84.38 69 GLY A O 1
ATOM 520 N N . ARG A 1 70 ? 4.252 -8.913 -7.873 1.00 80.25 70 ARG A N 1
ATOM 521 C CA . ARG A 1 70 ? 3.080 -9.784 -7.784 1.00 80.25 70 ARG A CA 1
ATOM 522 C C . ARG A 1 70 ? 2.336 -9.536 -6.478 1.00 80.25 70 ARG A C 1
ATOM 524 O O . ARG A 1 70 ? 2.942 -9.551 -5.411 1.00 80.25 70 ARG A O 1
ATOM 531 N N . HIS A 1 71 ? 1.024 -9.352 -6.571 1.00 78.62 71 HIS A N 1
ATOM 532 C CA . HIS A 1 71 ? 0.107 -9.285 -5.434 1.00 78.62 71 HIS A CA 1
ATOM 533 C C . HIS A 1 71 ? -0.991 -10.326 -5.653 1.00 78.62 71 HIS A C 1
ATOM 535 O O . HIS A 1 71 ? -1.597 -10.349 -6.721 1.00 78.62 71 HIS A O 1
ATOM 541 N N . ASP A 1 72 ? -1.180 -11.242 -4.700 1.00 79.00 72 ASP A N 1
ATOM 542 C CA . ASP A 1 72 ? -2.131 -12.364 -4.800 1.00 79.00 72 ASP A CA 1
ATOM 543 C C . ASP A 1 72 ? -2.035 -13.163 -6.118 1.00 79.00 72 ASP A C 1
ATOM 545 O O . ASP A 1 72 ? -3.023 -13.614 -6.691 1.00 79.00 72 ASP A O 1
ATOM 549 N N . GLY A 1 73 ? -0.810 -13.334 -6.628 1.00 76.88 73 GLY A N 1
ATOM 550 C CA . GLY A 1 73 ? -0.530 -14.063 -7.869 1.00 76.88 73 GLY A CA 1
ATOM 551 C C . GLY A 1 73 ? -0.731 -13.261 -9.161 1.00 76.88 73 GLY A C 1
ATOM 552 O O . GLY A 1 73 ? -0.278 -13.715 -10.212 1.00 76.88 73 GLY A O 1
ATOM 553 N N . ALA A 1 74 ? -1.320 -12.065 -9.096 1.00 80.56 74 ALA A N 1
ATOM 554 C CA . ALA A 1 74 ? -1.501 -11.171 -10.236 1.00 80.56 74 ALA A CA 1
ATOM 555 C C . ALA A 1 74 ? -0.366 -10.144 -10.348 1.00 80.56 74 ALA A C 1
ATOM 557 O O . ALA A 1 74 ? 0.227 -9.735 -9.347 1.00 80.56 74 ALA A O 1
ATOM 558 N N . LEU A 1 75 ? -0.076 -9.703 -11.577 1.00 81.00 75 LEU A N 1
ATOM 559 C CA . LEU A 1 75 ? 0.821 -8.574 -11.816 1.00 81.00 75 LEU A CA 1
ATOM 560 C C . LEU A 1 75 ? 0.177 -7.300 -11.259 1.00 81.00 75 LEU A C 1
ATOM 562 O O . LEU A 1 75 ? -0.914 -6.921 -11.678 1.00 81.00 75 LEU A O 1
ATOM 566 N N . ALA A 1 76 ? 0.868 -6.630 -10.345 1.00 86.38 76 ALA A N 1
ATOM 567 C CA . ALA A 1 76 ? 0.433 -5.378 -9.753 1.00 86.38 76 ALA A CA 1
ATOM 568 C C . ALA A 1 76 ? 1.401 -4.258 -10.135 1.00 86.38 76 ALA A C 1
ATOM 570 O O . ALA A 1 76 ? 2.620 -4.404 -10.022 1.00 86.38 76 ALA A O 1
ATOM 571 N N . VAL A 1 77 ? 0.847 -3.129 -10.575 1.00 88.81 77 VAL A N 1
ATOM 572 C CA . VAL A 1 77 ? 1.599 -1.945 -10.996 1.00 88.81 77 VAL A CA 1
ATOM 573 C C . VAL A 1 77 ? 1.143 -0.766 -10.142 1.00 88.81 77 VAL A C 1
ATOM 575 O O . VAL A 1 77 ? -0.043 -0.458 -10.086 1.00 88.81 77 VAL A O 1
ATOM 578 N N . LEU A 1 78 ? 2.076 -0.085 -9.482 1.00 91.06 78 LEU A N 1
ATOM 579 C CA . LEU A 1 78 ? 1.777 1.029 -8.589 1.00 91.06 78 LEU A CA 1
ATOM 580 C C . LEU A 1 78 ? 2.660 2.232 -8.924 1.00 91.06 78 LEU A C 1
ATOM 582 O O . LEU A 1 78 ? 3.888 2.146 -8.897 1.00 91.06 78 LEU A O 1
ATOM 586 N N . SER A 1 79 ? 2.050 3.384 -9.210 1.00 92.88 79 SER A N 1
ATOM 587 C CA . SER A 1 79 ? 2.796 4.635 -9.402 1.00 92.88 79 SER A CA 1
ATOM 588 C C . SER A 1 79 ? 3.161 5.284 -8.067 1.00 92.88 79 SER A C 1
ATOM 590 O O . SER A 1 79 ? 2.475 5.134 -7.053 1.00 92.88 79 SER A O 1
ATOM 592 N N . GLY A 1 80 ? 4.224 6.088 -8.055 1.00 91.94 80 GLY A N 1
ATOM 593 C CA . GLY A 1 80 ? 4.646 6.802 -6.845 1.00 91.94 80 GLY A CA 1
ATOM 594 C C . GLY A 1 80 ? 3.686 7.883 -6.397 1.00 91.94 80 GLY A C 1
ATOM 595 O O . GLY A 1 80 ? 3.533 8.114 -5.197 1.00 91.94 80 GLY A O 1
ATOM 596 N N . SER A 1 81 ? 3.022 8.540 -7.345 1.00 92.75 81 SER A N 1
ATOM 597 C CA . SER A 1 81 ? 1.925 9.459 -7.052 1.00 92.75 81 SER A CA 1
ATOM 598 C C . SER A 1 81 ? 0.765 8.719 -6.393 1.00 92.75 81 SER A C 1
ATOM 600 O O . SER A 1 81 ? 0.355 9.138 -5.309 1.00 92.75 81 SER A O 1
ATOM 602 N N . ARG A 1 82 ? 0.316 7.597 -6.970 1.00 93.25 82 ARG A N 1
ATOM 603 C CA . ARG A 1 82 ? -0.794 6.800 -6.433 1.00 93.25 82 ARG A CA 1
ATOM 604 C C . ARG A 1 82 ? -0.478 6.234 -5.054 1.00 93.25 82 ARG A C 1
ATOM 606 O O . ARG A 1 82 ? -1.251 6.410 -4.122 1.00 93.25 82 ARG A O 1
ATOM 613 N N . ARG A 1 83 ? 0.719 5.679 -4.858 1.00 92.75 83 ARG A N 1
ATOM 614 C CA . ARG A 1 83 ? 1.181 5.216 -3.541 1.00 92.75 83 ARG A CA 1
ATOM 615 C C . ARG A 1 83 ? 1.136 6.322 -2.485 1.00 92.75 83 ARG A C 1
ATOM 617 O O . ARG A 1 83 ? 0.696 6.098 -1.360 1.00 92.75 83 ARG A O 1
ATOM 624 N N . ARG A 1 84 ? 1.600 7.532 -2.824 1.00 93.38 84 ARG A N 1
ATOM 625 C CA . ARG A 1 84 ? 1.540 8.685 -1.907 1.00 93.38 84 ARG A CA 1
ATOM 626 C C . ARG A 1 84 ? 0.104 9.081 -1.588 1.00 93.38 84 ARG A C 1
ATOM 628 O O . ARG A 1 84 ? -0.160 9.471 -0.455 1.00 93.38 84 ARG A O 1
ATOM 635 N N . GLU A 1 85 ? -0.792 9.017 -2.562 1.00 95.06 85 GLU A N 1
ATOM 636 C CA . GLU A 1 85 ? -2.215 9.283 -2.373 1.00 95.06 85 GLU A CA 1
ATOM 637 C C . GLU A 1 85 ? -2.858 8.264 -1.425 1.00 95.06 85 GLU A C 1
ATOM 639 O O . GLU A 1 85 ? -3.395 8.673 -0.397 1.00 95.06 85 GLU A O 1
ATOM 644 N N . LEU A 1 86 ? -2.681 6.966 -1.677 1.00 94.56 86 LEU A N 1
ATOM 645 C CA . LEU A 1 86 ? -3.206 5.888 -0.831 1.00 94.56 86 LEU A CA 1
ATOM 646 C C . LEU A 1 86 ? -2.680 5.981 0.610 1.00 94.56 86 LEU A C 1
ATOM 648 O O . LEU A 1 86 ? -3.430 5.834 1.573 1.00 94.56 86 LEU A O 1
ATOM 652 N N . LEU A 1 87 ? -1.407 6.345 0.799 1.00 94.19 87 LEU A N 1
ATOM 653 C CA . LEU A 1 87 ? -0.857 6.609 2.135 1.00 94.19 87 LEU A CA 1
ATOM 654 C C . LEU A 1 87 ? -1.509 7.817 2.826 1.00 94.19 87 LEU A C 1
ATOM 656 O O . LEU A 1 87 ? -1.682 7.813 4.048 1.00 94.19 87 LEU A O 1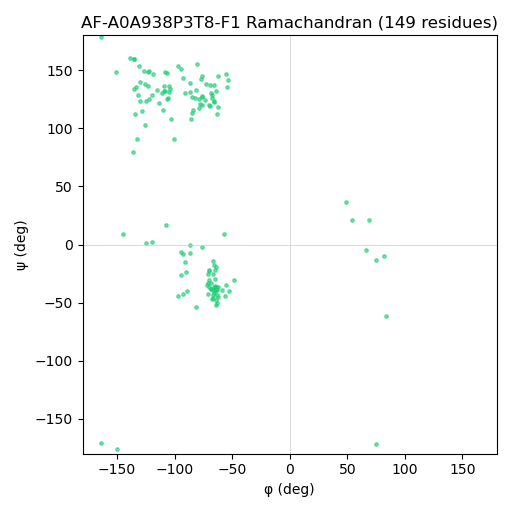
ATOM 660 N N . ARG A 1 88 ? -1.855 8.879 2.086 1.00 95.19 88 ARG A N 1
ATOM 661 C CA . ARG A 1 88 ? -2.598 10.021 2.651 1.00 95.19 88 ARG A CA 1
ATOM 662 C C . ARG A 1 88 ? -4.018 9.616 3.015 1.00 95.19 88 ARG A C 1
ATOM 664 O O . ARG A 1 88 ? -4.513 10.078 4.041 1.00 95.19 88 ARG A O 1
ATOM 671 N N . GLU A 1 89 ? -4.652 8.776 2.210 1.00 95.00 89 GLU A N 1
ATOM 672 C CA . GLU A 1 89 ? -5.975 8.243 2.505 1.00 95.00 89 GLU A CA 1
ATOM 673 C C . GLU A 1 89 ? -5.950 7.379 3.768 1.00 95.00 89 GLU A C 1
ATOM 675 O O . GLU A 1 89 ? -6.708 7.635 4.704 1.00 95.00 89 GLU A O 1
ATOM 680 N N . ALA A 1 90 ? -4.989 6.457 3.874 1.00 94.12 90 ALA A N 1
ATOM 681 C CA . ALA A 1 90 ? -4.788 5.625 5.058 1.00 94.12 90 ALA A CA 1
ATOM 682 C C . ALA A 1 90 ? -4.606 6.460 6.337 1.00 94.12 90 ALA A C 1
ATOM 684 O O . ALA A 1 90 ? -5.105 6.095 7.400 1.00 94.12 90 ALA A O 1
ATOM 685 N N . ARG A 1 91 ? -3.957 7.628 6.242 1.00 94.50 91 ARG A N 1
ATOM 686 C CA . ARG A 1 91 ? -3.813 8.580 7.362 1.00 94.50 91 ARG A CA 1
ATOM 687 C C . ARG A 1 91 ? -5.112 9.274 7.761 1.00 94.50 91 ARG A C 1
ATOM 689 O O . ARG A 1 91 ? -5.251 9.652 8.921 1.00 94.50 91 ARG A O 1
ATOM 696 N N . ARG A 1 92 ? -6.031 9.491 6.819 1.00 93.88 92 ARG A N 1
ATOM 697 C CA . ARG A 1 92 ? -7.310 10.187 7.051 1.00 93.88 92 ARG A CA 1
ATOM 698 C C . ARG A 1 92 ? -8.433 9.230 7.448 1.00 93.88 92 ARG A C 1
ATOM 700 O O . ARG A 1 92 ? -9.395 9.660 8.084 1.00 93.88 92 ARG A O 1
ATOM 707 N N . ARG A 1 93 ? -8.310 7.951 7.091 1.00 93.44 93 ARG A N 1
ATOM 708 C CA . ARG A 1 93 ? -9.303 6.912 7.364 1.00 93.44 93 ARG A CA 1
ATOM 709 C C . ARG A 1 93 ? -9.502 6.693 8.868 1.00 93.44 93 ARG A C 1
ATOM 711 O O . ARG A 1 93 ? -8.569 6.778 9.668 1.00 93.44 93 ARG A O 1
ATOM 718 N N . ALA A 1 94 ? -10.738 6.389 9.263 1.00 94.44 94 ALA A N 1
ATOM 719 C CA . ALA A 1 94 ? -11.023 5.885 10.600 1.00 94.44 94 ALA A CA 1
ATOM 720 C C . ALA A 1 94 ? -10.618 4.407 10.698 1.00 94.44 94 ALA A C 1
ATOM 722 O O . ALA A 1 94 ? -11.035 3.588 9.884 1.00 94.44 94 ALA A O 1
ATOM 723 N N . TRP A 1 95 ? -9.824 4.080 11.715 1.00 95.12 95 TRP A N 1
ATOM 724 C CA . TRP A 1 95 ? -9.382 2.717 11.994 1.00 95.12 95 TRP A CA 1
ATOM 725 C C . TRP A 1 95 ? -10.083 2.177 13.233 1.00 95.12 95 TRP A C 1
ATOM 727 O O . TRP A 1 95 ? -10.374 2.932 14.167 1.00 95.12 95 TRP A O 1
ATOM 737 N N . TYR A 1 96 ? -10.307 0.867 13.252 1.00 94.25 96 TYR A N 1
ATOM 738 C CA . TYR A 1 96 ? -10.998 0.167 14.329 1.00 94.25 96 TYR A CA 1
ATOM 739 C C . TYR A 1 96 ? -10.101 -0.914 14.919 1.00 94.25 96 TYR A C 1
ATOM 741 O O . TYR A 1 96 ? -9.223 -1.453 14.246 1.00 94.25 96 TYR A O 1
ATOM 749 N N . CYS A 1 97 ? -10.277 -1.174 16.209 1.00 93.69 97 CYS A N 1
ATOM 750 C CA . CYS A 1 97 ? -9.476 -2.143 16.929 1.00 93.69 97 CYS A CA 1
ATOM 751 C C . CYS A 1 97 ? -9.896 -3.562 16.516 1.00 93.69 97 CYS A C 1
ATOM 753 O O . CYS A 1 97 ? -11.061 -3.900 16.701 1.00 93.69 97 CYS A O 1
ATOM 755 N N . PRO A 1 98 ? -8.973 -4.415 16.038 1.00 92.25 98 PRO A N 1
ATOM 756 C CA . PRO A 1 98 ? -9.311 -5.783 15.640 1.00 92.25 98 PRO A CA 1
ATOM 757 C C . PRO A 1 98 ? -9.736 -6.663 16.825 1.00 92.25 98 PRO A C 1
ATOM 759 O O . PRO A 1 98 ? -10.485 -7.614 16.656 1.00 92.25 98 PRO A O 1
ATOM 762 N N . GLU A 1 99 ? -9.281 -6.337 18.036 1.00 91.88 99 GLU A N 1
ATOM 763 C CA . GLU A 1 99 ? -9.622 -7.072 19.262 1.00 91.88 99 GLU A CA 1
ATOM 764 C C . GLU A 1 99 ? -10.872 -6.525 19.969 1.00 91.88 99 GLU A C 1
ATOM 766 O O . GLU A 1 99 ? -11.408 -7.159 20.875 1.00 91.88 99 GLU A O 1
ATOM 771 N N . HIS A 1 100 ? -11.314 -5.318 19.608 1.00 90.19 100 HIS A N 1
ATOM 772 C CA . HIS A 1 100 ? -12.432 -4.643 20.256 1.00 90.19 100 HIS A CA 1
ATOM 773 C C . HIS A 1 100 ? -13.374 -4.091 19.197 1.00 90.19 100 HIS A C 1
ATOM 775 O O . HIS A 1 100 ? -13.227 -2.946 18.756 1.00 90.19 100 HIS A O 1
ATOM 781 N N . ASP A 1 101 ? -14.349 -4.912 18.822 1.00 87.44 101 ASP A N 1
ATOM 782 C CA . ASP A 1 101 ? -15.308 -4.583 17.777 1.00 87.44 101 ASP A CA 1
ATOM 783 C C . ASP A 1 101 ? -16.005 -3.231 18.027 1.00 87.44 101 ASP A C 1
ATOM 785 O O . ASP A 1 101 ? -16.247 -2.818 19.168 1.00 87.44 101 ASP A O 1
ATOM 789 N N . GLY A 1 102 ? -16.218 -2.483 16.946 1.00 87.69 102 GLY A N 1
ATOM 790 C CA . GLY A 1 102 ? -16.761 -1.122 16.958 1.00 87.69 102 GLY A CA 1
ATOM 791 C C . GLY A 1 102 ? -15.876 -0.048 17.615 1.00 87.69 102 GLY A C 1
ATOM 792 O O . GLY A 1 102 ? -16.211 1.137 17.563 1.00 87.69 102 GLY A O 1
ATOM 793 N N . THR A 1 103 ? -14.728 -0.395 18.211 1.00 90.94 103 THR A N 1
ATOM 794 C CA . THR A 1 103 ? -13.885 0.579 18.924 1.00 90.94 103 THR A CA 1
ATOM 795 C C . THR A 1 103 ? -12.940 1.293 17.967 1.00 90.94 103 THR A C 1
ATOM 797 O O . THR A 1 103 ? -11.939 0.729 17.522 1.00 90.94 103 THR A O 1
ATOM 800 N N . ARG A 1 104 ? -13.214 2.572 17.689 1.00 93.19 104 ARG A N 1
ATOM 801 C CA . ARG A 1 104 ? -12.304 3.426 16.914 1.00 93.19 104 ARG A CA 1
ATOM 802 C C . ARG A 1 104 ? -10.986 3.625 17.667 1.00 93.19 104 ARG A C 1
ATOM 804 O O . ARG A 1 104 ? -10.979 3.978 18.846 1.00 93.19 104 ARG A O 1
ATOM 811 N N . VAL A 1 105 ? -9.862 3.450 16.977 1.00 94.25 105 VAL A N 1
ATOM 812 C CA . VAL A 1 105 ? -8.525 3.616 17.564 1.00 94.25 105 VAL A CA 1
ATOM 813 C C . VAL A 1 105 ? -7.951 5.000 17.285 1.00 94.25 105 VAL A C 1
ATOM 815 O O . VAL A 1 105 ? -8.266 5.645 16.282 1.00 94.25 105 VAL A O 1
ATOM 818 N N . ARG A 1 106 ? -7.053 5.456 18.164 1.00 93.94 106 ARG A N 1
ATOM 819 C CA . ARG A 1 106 ? -6.213 6.621 17.881 1.00 93.94 106 ARG A CA 1
ATOM 820 C C . ARG A 1 106 ? -4.995 6.159 17.093 1.00 93.94 106 ARG A C 1
ATOM 822 O O . ARG A 1 106 ? -4.145 5.459 17.639 1.00 93.94 106 ARG A O 1
ATOM 829 N N . VAL A 1 107 ? -4.897 6.586 15.840 1.00 95.38 107 VAL A N 1
ATOM 830 C CA . VAL A 1 107 ? -3.701 6.377 15.020 1.00 95.38 107 VAL A CA 1
ATOM 831 C C . VAL A 1 107 ? -2.554 7.221 15.571 1.00 95.38 107 VAL A C 1
ATOM 833 O O . VAL A 1 107 ? -2.721 8.408 15.851 1.00 95.38 107 VAL A O 1
ATOM 836 N N . VAL A 1 108 ? -1.401 6.586 15.755 1.00 95.12 108 VAL A N 1
ATOM 837 C CA . VAL A 1 108 ? -0.149 7.230 16.169 1.00 95.12 108 VAL A CA 1
ATOM 838 C C . VAL A 1 108 ? 0.712 7.519 14.949 1.00 95.12 108 VAL A C 1
ATOM 840 O O . VAL A 1 108 ? 1.249 8.614 14.826 1.00 95.12 108 VAL A O 1
ATOM 843 N N . ALA A 1 109 ? 0.816 6.550 14.040 1.00 95.50 109 ALA A N 1
ATOM 844 C CA . ALA A 1 109 ? 1.597 6.673 12.820 1.00 95.50 109 ALA A CA 1
ATOM 845 C C . ALA A 1 109 ? 0.996 5.812 11.7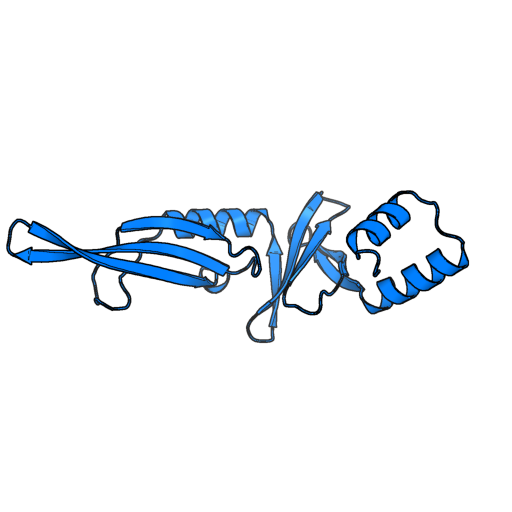06 1.00 95.50 109 ALA A C 1
ATOM 847 O O . ALA A 1 109 ? 0.443 4.742 11.969 1.00 95.50 109 ALA A O 1
ATOM 848 N N . VAL A 1 110 ? 1.153 6.282 10.469 1.00 95.75 110 VAL A N 1
ATOM 849 C CA . VAL A 1 110 ? 0.937 5.491 9.255 1.00 95.75 110 VAL A CA 1
ATOM 850 C C . VAL A 1 110 ? 2.176 5.626 8.389 1.00 95.75 110 VAL A C 1
ATOM 852 O O . VAL A 1 110 ? 2.497 6.717 7.891 1.00 95.75 110 VAL A O 1
ATOM 855 N N . GLU A 1 111 ? 2.855 4.505 8.222 1.00 94.56 111 GLU A N 1
ATOM 856 C CA . GLU A 1 111 ? 4.113 4.383 7.500 1.00 94.56 111 GLU A CA 1
ATOM 857 C C . GLU A 1 111 ? 3.952 3.364 6.385 1.00 94.56 111 GLU A C 1
ATOM 859 O O . GLU A 1 111 ? 3.179 2.418 6.502 1.00 94.56 111 GLU A O 1
ATOM 864 N N . SER A 1 112 ? 4.671 3.558 5.289 1.00 90.88 112 SER A N 1
ATOM 865 C CA . SER A 1 112 ? 4.753 2.518 4.275 1.00 90.88 112 SER A CA 1
ATOM 866 C C . SER A 1 112 ? 5.694 1.409 4.718 1.00 90.88 112 SER A C 1
ATOM 868 O O . SER A 1 112 ? 6.731 1.719 5.310 1.00 90.88 112 SER A O 1
ATOM 870 N N . ASP A 1 113 ? 5.396 0.163 4.362 1.00 86.81 113 ASP A N 1
ATOM 871 C CA . ASP A 1 113 ? 6.348 -0.927 4.559 1.00 86.81 113 ASP A CA 1
ATOM 872 C C . ASP A 1 113 ? 7.561 -0.715 3.619 1.00 86.81 113 ASP A C 1
ATOM 874 O O . ASP A 1 113 ? 7.379 -0.419 2.430 1.00 86.81 113 ASP A O 1
ATOM 878 N N . PRO A 1 114 ? 8.807 -0.747 4.132 1.00 78.38 114 PRO A N 1
ATOM 879 C CA . PRO A 1 114 ? 9.997 -0.572 3.303 1.00 78.38 114 PRO A CA 1
ATOM 880 C C . PRO A 1 114 ? 10.255 -1.762 2.370 1.00 78.38 114 PRO A C 1
ATOM 882 O O . PRO A 1 114 ? 10.946 -1.586 1.368 1.00 78.38 114 PRO A O 1
ATOM 885 N N . LEU A 1 115 ? 9.723 -2.946 2.690 1.00 81.44 115 LEU A N 1
ATOM 886 C CA . LEU A 1 115 ? 9.891 -4.166 1.897 1.00 81.44 115 LEU A CA 1
ATOM 887 C C . LEU A 1 115 ? 8.735 -4.384 0.919 1.00 81.44 115 LEU A C 1
ATOM 889 O O . LEU A 1 115 ? 8.929 -5.002 -0.123 1.00 81.44 115 LEU A O 1
ATOM 893 N N . ASP A 1 116 ? 7.555 -3.852 1.235 1.00 87.44 116 ASP A N 1
ATOM 894 C CA . ASP A 1 116 ? 6.367 -3.969 0.397 1.00 87.44 116 ASP A CA 1
ATOM 895 C C . ASP A 1 116 ? 5.774 -2.581 0.086 1.00 87.44 116 ASP A C 1
ATOM 897 O O . ASP A 1 116 ? 5.087 -1.981 0.919 1.00 87.44 116 ASP A O 1
ATOM 901 N N . PRO A 1 117 ? 5.997 -2.034 -1.124 1.00 89.00 117 PRO A N 1
ATOM 902 C CA . PRO A 1 117 ? 5.466 -0.734 -1.507 1.00 89.00 117 PRO A CA 1
ATOM 903 C C . PRO A 1 117 ? 3.935 -0.696 -1.554 1.00 89.00 117 PRO A C 1
ATOM 905 O O . PRO A 1 117 ? 3.391 0.411 -1.504 1.00 89.00 117 PRO A O 1
ATOM 908 N N . SER A 1 118 ? 3.272 -1.853 -1.643 1.00 90.06 118 SER A N 1
ATOM 909 C CA . SER A 1 118 ? 1.818 -1.985 -1.604 1.00 90.06 118 SER A CA 1
ATOM 910 C C . SER A 1 118 ? 1.261 -2.085 -0.191 1.00 90.06 118 SER A C 1
ATOM 912 O O . SER A 1 118 ? 0.051 -2.008 -0.033 1.00 90.06 118 SER A O 1
ATOM 914 N N . ALA A 1 119 ? 2.096 -2.195 0.843 1.00 92.31 119 ALA A N 1
ATOM 915 C CA . ALA A 1 119 ? 1.636 -2.291 2.219 1.00 92.31 119 ALA A CA 1
ATOM 916 C C . ALA A 1 119 ? 1.882 -1.000 3.011 1.00 92.31 119 ALA A C 1
ATOM 918 O O . ALA A 1 119 ? 2.871 -0.276 2.837 1.00 92.31 119 ALA A O 1
ATOM 919 N N . ALA A 1 120 ? 0.981 -0.735 3.952 1.00 94.81 120 ALA A N 1
ATOM 920 C CA . ALA A 1 120 ? 1.176 0.261 4.991 1.00 94.81 120 ALA A CA 1
ATOM 921 C C . ALA A 1 120 ? 0.954 -0.329 6.382 1.00 94.81 120 ALA A C 1
ATOM 923 O O . ALA A 1 120 ? 0.158 -1.242 6.603 1.00 94.81 120 ALA A O 1
ATOM 924 N N . VAL A 1 121 ? 1.683 0.234 7.334 1.00 95.62 121 VAL A N 1
ATOM 925 C CA . VAL A 1 121 ? 1.673 -0.125 8.742 1.00 95.62 121 VAL A CA 1
ATOM 926 C C . VAL A 1 121 ? 1.013 1.010 9.512 1.00 95.62 121 VAL A C 1
ATOM 928 O O . VAL A 1 121 ? 1.525 2.131 9.566 1.00 95.62 121 VAL A O 1
ATOM 931 N N . VAL A 1 122 ? -0.126 0.715 10.131 1.00 95.56 122 VAL A N 1
ATOM 932 C CA . VAL A 1 122 ? -0.878 1.641 10.978 1.00 95.56 122 VAL A CA 1
ATOM 933 C C . VAL A 1 122 ? -0.618 1.278 12.434 1.00 95.56 122 VAL A C 1
ATOM 935 O O . VAL A 1 122 ? -1.115 0.271 12.940 1.00 95.56 122 VAL A O 1
ATOM 938 N N . ARG A 1 123 ? 0.158 2.109 13.134 1.00 96.06 123 ARG A N 1
ATOM 939 C CA . ARG A 1 123 ? 0.361 1.977 14.583 1.00 96.06 123 ARG A CA 1
ATOM 940 C C . ARG A 1 123 ? -0.738 2.723 15.315 1.00 96.06 123 ARG A C 1
ATOM 942 O O . ARG A 1 123 ? -0.989 3.896 15.026 1.00 96.06 123 ARG A O 1
ATOM 949 N N . TYR A 1 124 ? -1.366 2.076 16.289 1.00 95.44 124 TYR A N 1
ATOM 950 C CA . TYR A 1 124 ? -2.518 2.647 16.977 1.00 95.44 124 TYR A CA 1
ATOM 951 C C . TYR A 1 124 ? -2.504 2.410 18.487 1.00 95.44 124 TYR A C 1
ATOM 953 O O . TYR A 1 124 ? -1.853 1.502 19.001 1.00 95.44 124 TYR A O 1
ATOM 961 N N . VAL A 1 125 ? -3.284 3.229 19.194 1.00 94.81 125 VAL A N 1
ATOM 962 C CA . VAL A 1 125 ? -3.641 3.047 20.604 1.00 94.81 125 VAL A CA 1
ATOM 963 C C . VAL A 1 125 ? -5.139 2.768 20.690 1.00 94.81 125 VAL A C 1
ATOM 965 O O . VAL A 1 125 ? -5.956 3.596 20.276 1.00 94.81 125 VAL A O 1
ATOM 968 N N . CYS A 1 126 ? -5.498 1.624 21.269 1.00 93.69 126 CYS A N 1
ATOM 969 C CA . CYS A 1 126 ? -6.868 1.326 21.662 1.00 93.69 126 CYS A CA 1
ATOM 970 C C . CYS A 1 126 ? -7.129 1.908 23.055 1.00 93.69 126 CYS A C 1
ATOM 972 O O . CYS A 1 126 ? -6.388 1.657 24.014 1.00 93.69 126 CYS A O 1
ATOM 974 N N . ARG A 1 127 ? -8.198 2.695 23.181 1.00 89.31 127 ARG A N 1
ATOM 975 C CA . ARG A 1 127 ? -8.708 3.158 24.471 1.00 89.31 127 ARG A CA 1
ATOM 976 C C . ARG A 1 127 ? -10.125 2.649 24.624 1.00 89.31 127 ARG A C 1
ATOM 978 O O . ARG A 1 127 ? -10.945 2.867 23.740 1.00 89.31 127 ARG A O 1
ATOM 985 N N . ARG A 1 128 ? -10.407 2.009 25.754 1.00 79.94 128 ARG A N 1
ATOM 986 C CA . ARG A 1 128 ? -11.748 1.534 26.083 1.00 79.94 128 ARG A CA 1
ATOM 987 C C . ARG A 1 128 ? -12.296 2.393 27.215 1.00 79.94 128 ARG A C 1
ATOM 989 O O . ARG A 1 128 ? -11.600 2.662 28.199 1.00 79.94 128 ARG A O 1
ATOM 996 N N . SER A 1 129 ? -13.520 2.872 27.060 1.00 66.81 129 SER A N 1
ATOM 997 C CA . SER A 1 129 ? -14.251 3.550 28.127 1.00 66.81 129 SER A CA 1
ATOM 998 C C . SER A 1 129 ? -14.607 2.523 29.202 1.00 66.81 129 SER A C 1
ATOM 1000 O O . SER A 1 129 ? -15.300 1.544 28.935 1.00 66.81 129 SER A O 1
ATOM 1002 N N . ARG A 1 130 ? -14.122 2.731 30.430 1.00 60.31 130 ARG A N 1
ATOM 1003 C CA . ARG A 1 130 ? -14.644 2.051 31.620 1.00 60.31 130 ARG A CA 1
ATOM 1004 C C . ARG A 1 130 ? -15.567 3.043 32.325 1.00 60.31 130 ARG A C 1
ATOM 1006 O O . ARG A 1 130 ? -15.117 3.847 33.135 1.00 60.31 130 ARG A O 1
ATOM 1013 N N . GLY A 1 131 ? -16.851 3.008 31.974 1.00 57.66 131 GLY A N 1
ATOM 1014 C CA . GLY A 1 131 ? -17.877 3.861 32.580 1.00 57.66 131 GLY A CA 1
ATOM 1015 C C . GLY A 1 131 ? -17.853 5.326 32.126 1.00 57.66 131 GLY A C 1
ATOM 1016 O O . GLY A 1 131 ? -17.146 5.699 31.189 1.00 57.66 131 GLY A O 1
ATOM 1017 N N . TRP A 1 132 ? -18.670 6.145 32.798 1.00 57.28 132 TRP A N 1
ATOM 1018 C CA . TRP A 1 132 ? -19.168 7.430 32.285 1.00 57.28 132 TRP A CA 1
ATOM 1019 C C . TRP A 1 132 ? -18.107 8.525 32.060 1.00 57.28 132 TRP A C 1
ATOM 1021 O O . TRP A 1 132 ? -18.373 9.439 31.292 1.00 57.28 132 TRP A O 1
ATOM 1031 N N . PHE A 1 133 ? -16.894 8.435 32.633 1.00 50.25 133 PHE A N 1
ATOM 1032 C CA . PHE A 1 133 ? -15.908 9.531 32.523 1.00 50.25 133 PHE A CA 1
ATOM 1033 C C . PHE A 1 133 ? -14.422 9.137 32.418 1.00 50.25 133 PHE A C 1
ATOM 1035 O O . PHE A 1 133 ? -13.564 10.017 32.483 1.00 50.25 133 PHE A O 1
ATOM 1042 N N . ARG A 1 134 ? -14.049 7.854 32.251 1.00 58.47 134 ARG A N 1
ATOM 1043 C CA . ARG A 1 134 ? -12.620 7.471 32.158 1.00 58.47 134 ARG A CA 1
ATOM 1044 C C . ARG A 1 134 ? -12.336 6.491 31.019 1.00 58.47 134 ARG A C 1
ATOM 1046 O O . ARG A 1 134 ? -12.711 5.321 31.058 1.00 58.47 134 ARG A O 1
ATOM 1053 N N . SER A 1 135 ? -11.610 6.969 30.007 1.00 65.75 135 SER A N 1
ATOM 1054 C CA . SER A 1 135 ? -10.994 6.116 28.988 1.00 65.75 135 SER A CA 1
ATOM 1055 C C . SER A 1 135 ? -9.654 5.593 29.506 1.00 65.75 135 SER A C 1
ATOM 1057 O O . SER A 1 135 ? -8.728 6.383 29.707 1.00 65.75 135 SER A O 1
ATOM 1059 N N . ALA A 1 136 ? -9.528 4.283 29.696 1.00 75.38 136 ALA A N 1
ATOM 1060 C CA . ALA A 1 136 ? -8.244 3.656 29.990 1.00 75.38 136 ALA A CA 1
ATOM 1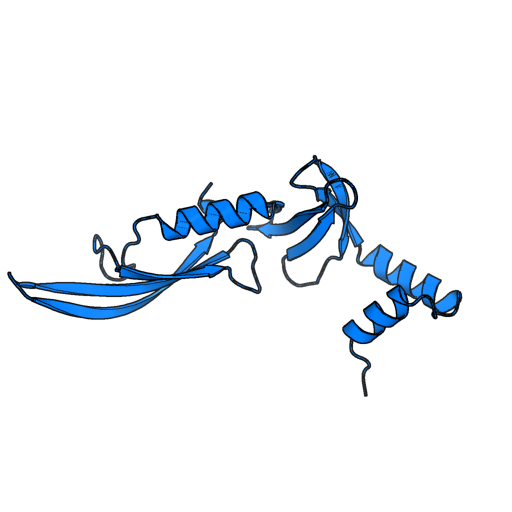061 C C . ALA A 1 136 ? -7.594 3.183 28.681 1.00 75.38 136 ALA A C 1
ATOM 1063 O O . ALA A 1 136 ? -8.285 2.728 27.763 1.00 75.38 136 ALA A O 1
ATOM 1064 N N . ARG A 1 137 ? -6.261 3.289 28.573 1.00 78.38 137 ARG A N 1
ATOM 1065 C CA . ARG A 1 137 ? -5.519 2.613 27.496 1.00 78.38 137 ARG A CA 1
ATOM 1066 C C . ARG A 1 137 ? -5.724 1.113 27.682 1.00 78.38 137 ARG A C 1
ATOM 1068 O O . ARG A 1 137 ? -5.345 0.586 28.721 1.00 78.38 137 ARG A O 1
ATOM 1075 N N . ALA A 1 138 ? -6.331 0.465 26.693 1.00 83.88 138 ALA A N 1
ATOM 1076 C CA . ALA A 1 138 ? -6.475 -0.984 26.687 1.00 83.88 138 ALA A CA 1
ATOM 1077 C C . ALA A 1 138 ? -5.169 -1.610 26.195 1.00 83.88 138 ALA A C 1
ATOM 1079 O O . ALA A 1 138 ? -4.552 -2.395 26.902 1.00 83.88 138 ALA A O 1
ATOM 1080 N N . HIS A 1 139 ? -4.705 -1.180 25.018 1.00 92.25 139 HIS A N 1
ATOM 1081 C CA . HIS A 1 139 ? -3.462 -1.658 24.419 1.00 92.25 139 HIS A CA 1
ATOM 1082 C C . HIS A 1 139 ? -2.970 -0.746 23.292 1.00 92.25 139 HIS A C 1
ATOM 1084 O O . HIS A 1 139 ? -3.573 0.280 22.962 1.00 92.25 139 HIS A O 1
ATOM 1090 N N . THR A 1 140 ? -1.825 -1.114 22.735 1.00 94.94 140 THR A N 1
ATOM 1091 C CA . THR A 1 140 ? -1.307 -0.621 21.458 1.00 94.94 140 THR A CA 1
ATOM 1092 C C . THR A 1 140 ? -1.168 -1.786 20.510 1.00 94.94 140 THR A C 1
ATOM 1094 O O . THR A 1 140 ? -0.795 -2.871 20.946 1.00 94.94 140 THR A O 1
ATOM 1097 N N . GLY A 1 141 ? -1.383 -1.536 19.227 1.00 94.94 141 GLY A N 1
ATOM 1098 C CA . GLY A 1 141 ? -1.218 -2.561 18.214 1.00 94.94 141 GLY A CA 1
ATOM 1099 C C . GLY A 1 141 ? -0.797 -1.992 16.873 1.00 94.94 141 GLY A C 1
ATOM 1100 O O . GLY A 1 141 ? -0.539 -0.791 16.715 1.00 94.94 141 GLY A O 1
ATOM 1101 N N . VAL A 1 142 ? -0.722 -2.904 15.914 1.00 95.19 142 VAL A N 1
ATOM 1102 C CA . VAL A 1 142 ? -0.321 -2.637 14.542 1.00 95.19 142 VAL A CA 1
ATOM 1103 C C . VAL A 1 142 ? -1.339 -3.283 13.614 1.00 95.19 142 VAL A C 1
ATOM 1105 O O . VAL A 1 142 ? -1.636 -4.463 13.760 1.00 95.19 142 VAL A O 1
ATOM 1108 N N . ILE A 1 143 ? -1.862 -2.511 12.664 1.00 94.44 143 ILE A N 1
ATOM 1109 C CA . ILE A 1 143 ? -2.664 -3.023 11.550 1.00 94.44 143 ILE A CA 1
ATOM 1110 C C . ILE A 1 143 ? -1.788 -2.932 10.305 1.00 94.44 143 ILE A C 1
ATOM 1112 O O . ILE A 1 143 ? -1.271 -1.858 9.990 1.00 94.44 143 ILE A O 1
ATOM 1116 N N . ARG A 1 144 ? -1.610 -4.053 9.607 1.00 93.56 144 ARG A N 1
ATOM 1117 C CA . ARG A 1 144 ? -1.058 -4.060 8.251 1.00 93.56 144 ARG A CA 1
ATOM 1118 C C . ARG A 1 144 ? -2.204 -3.964 7.262 1.00 93.56 144 ARG A C 1
ATOM 1120 O O . ARG A 1 144 ? -3.170 -4.711 7.383 1.00 93.56 144 ARG A O 1
ATOM 1127 N N . VAL A 1 145 ? -2.088 -3.050 6.309 1.00 93.00 145 VAL A N 1
ATOM 1128 C CA . VAL A 1 145 ? -3.085 -2.860 5.255 1.00 93.00 145 VAL A CA 1
ATOM 1129 C C . VAL A 1 145 ? -2.448 -2.928 3.884 1.00 93.00 145 VAL A C 1
ATOM 1131 O O . VAL A 1 145 ? -1.378 -2.359 3.672 1.00 93.00 145 VAL A O 1
ATOM 1134 N N . SER A 1 146 ? -3.132 -3.607 2.965 1.00 92.56 146 SER A N 1
ATOM 1135 C CA . SER A 1 146 ? -2.839 -3.510 1.539 1.00 92.56 146 SER A CA 1
ATOM 1136 C C . SER A 1 146 ? -3.393 -2.182 1.033 1.00 92.56 146 SER A C 1
ATOM 1138 O O . SER A 1 146 ? -4.587 -1.919 1.141 1.00 92.56 146 SER A O 1
ATOM 1140 N N . LEU A 1 147 ? -2.512 -1.335 0.509 1.00 90.94 147 LEU A N 1
ATOM 1141 C CA . LEU A 1 147 ? -2.853 -0.097 -0.182 1.00 90.94 147 LEU A CA 1
ATOM 1142 C C . LEU A 1 147 ? -3.614 -0.387 -1.479 1.00 90.94 147 LEU A C 1
ATOM 1144 O O . LEU A 1 147 ? -4.442 0.424 -1.866 1.00 90.94 147 LEU A O 1
ATOM 1148 N N . LEU A 1 148 ? -3.372 -1.533 -2.122 1.00 88.94 148 LEU A N 1
ATOM 1149 C CA . LEU A 1 148 ? -4.105 -1.939 -3.326 1.00 88.94 148 LEU A CA 1
ATOM 1150 C C . LEU A 1 148 ? -5.553 -2.327 -3.005 1.00 88.94 148 LEU A C 1
ATOM 1152 O O . LEU A 1 148 ? -6.449 -2.041 -3.781 1.00 88.94 148 LEU A O 1
ATOM 1156 N N . ALA A 1 149 ? -5.802 -2.901 -1.825 1.00 88.00 149 ALA A N 1
ATOM 1157 C CA . ALA A 1 149 ? -7.159 -3.193 -1.353 1.00 88.00 149 ALA A CA 1
ATOM 1158 C C . ALA A 1 149 ? -7.924 -1.948 -0.856 1.00 88.00 149 ALA A C 1
ATOM 1160 O O . ALA A 1 149 ? -9.057 -2.067 -0.391 1.00 88.00 149 ALA A O 1
ATOM 1161 N N . MET A 1 150 ? -7.286 -0.772 -0.867 1.00 84.31 150 MET A N 1
ATOM 1162 C CA . MET A 1 150 ? -7.938 0.503 -0.565 1.00 84.31 150 MET A CA 1
ATOM 1163 C C . MET A 1 150 ? -8.469 1.212 -1.817 1.00 84.31 150 MET A C 1
ATOM 1165 O O . MET A 1 150 ? -9.136 2.233 -1.660 1.00 84.31 150 MET A O 1
ATOM 1169 N N . GLU A 1 151 ? -8.157 0.709 -3.017 1.00 73.94 151 GLU A N 1
ATOM 1170 C CA . GLU A 1 151 ? -8.772 1.161 -4.274 1.00 73.94 151 GLU A CA 1
ATOM 1171 C C . GLU A 1 151 ? -10.240 0.729 -4.372 1.00 73.94 151 GLU A C 1
ATOM 1173 O O . GLU A 1 151 ? -11.033 1.554 -4.880 1.00 73.94 151 GLU A O 1
#

Nearest PDB structures (foldseek):
  4u8u-assembly1_O  TM=5.788E-01  e=6.995E+00  Glossoscolex paulistus
  4d60-assembly2_C  TM=1.622E-01  e=1.319E+00  Plasmodium falciparum

Solvent-accessible surface area (backbone atoms only — not comparable to full-atom values): 8972 Å² total; per-residue (Å²): 134,83,80,53,72,68,56,56,56,50,44,61,77,64,70,73,61,56,70,68,56,46,50,51,51,48,50,57,44,55,76,33,41,43,84,39,63,32,59,78,78,63,53,72,44,75,32,56,64,50,103,62,61,55,22,76,41,64,37,92,87,76,68,41,44,24,38,41,31,61,53,98,88,38,87,40,74,42,26,54,68,56,49,54,49,45,54,52,48,63,65,71,53,90,48,63,36,91,91,40,81,93,37,66,36,49,76,76,48,74,44,69,38,92,83,38,85,52,32,33,41,37,35,32,38,38,58,45,71,64,66,100,85,41,72,43,80,71,49,71,53,73,47,80,42,56,47,70,81,70,112

pLDDT: mean 79.14, std 15.54, range [39.03, 96.06]